Protein AF-R4M2A3-F1 (afdb_monomer_lite)

Sequence (57 aa):
MPTVCVHGVGAPGAREVDLSDADIDITVDLGVGDGQARIRTTDLSHAYVEENSAYSS

pLDDT: mean 86.68, std 12.05, range [51.06, 97.19]

Radius of gyration: 16.54 Å; chains: 1; bounding box: 41×27×33 Å

InterPro domains:
  IPR002813 Arginine biosynthesis protein ArgJ [PF01960] (14-57)
  IPR016117 ArgJ-like domain superfamily [SSF56266] (12-53)
  IPR042195 ArgJ beta chain, C-terminal domain [G3DSA:3.10.20.340] (2-57)

Secondary structure (DSSP, 8-state):
----EETTEEPTTTTS----SS--------SS-S-----------HHHHHHHHSS--

Organism: NCBI:txid1304279

Structure (mmCIF, N/CA/C/O backbone):
data_AF-R4M2A3-F1
#
_entry.id   AF-R4M2A3-F1
#
loop_
_atom_site.group_PDB
_atom_site.id
_atom_site.type_symbol
_atom_site.label_atom_id
_atom_site.label_alt_id
_atom_site.label_comp_id
_atom_site.label_asym_id
_atom_site.label_entity_id
_atom_site.label_seq_id
_atom_site.pdbx_PDB_ins_code
_atom_site.Cartn_x
_atom_site.Cartn_y
_atom_site.Cartn_z
_atom_site.occupancy
_atom_site.B_iso_or_equiv
_atom_site.auth_seq_id
_atom_site.auth_comp_id
_atom_site.auth_asym_id
_atom_site.auth_atom_id
_atom_site.pdbx_PDB_model_num
ATOM 1 N N . MET A 1 1 ? -12.507 -5.405 -1.804 1.00 62.28 1 MET A N 1
ATOM 2 C CA . MET A 1 1 ? -11.119 -5.894 -1.917 1.00 62.28 1 MET A CA 1
ATOM 3 C C . MET A 1 1 ? -10.871 -6.876 -0.785 1.00 62.28 1 MET A C 1
ATOM 5 O O . MET A 1 1 ? -11.420 -6.642 0.289 1.00 62.28 1 MET A O 1
ATOM 9 N N . PRO A 1 2 ? -10.164 -7.991 -1.020 1.00 78.69 2 PRO A N 1
ATOM 10 C CA . PRO A 1 2 ? -9.866 -8.959 0.030 1.00 78.69 2 PRO A CA 1
ATOM 11 C C . PRO A 1 2 ? -8.938 -8.332 1.077 1.00 78.69 2 PRO A C 1
ATOM 13 O O . PRO A 1 2 ? -7.918 -7.739 0.738 1.00 78.69 2 PRO A O 1
ATOM 16 N N . THR A 1 3 ? -9.298 -8.445 2.353 1.00 86.69 3 THR A N 1
ATOM 17 C CA . THR A 1 3 ? -8.449 -7.982 3.454 1.00 86.69 3 THR A CA 1
ATOM 18 C C . THR A 1 3 ? -7.443 -9.071 3.791 1.00 86.69 3 THR A C 1
ATOM 20 O O . THR A 1 3 ? -7.841 -10.178 4.134 1.00 86.69 3 THR A O 1
ATOM 23 N N . VAL A 1 4 ? -6.148 -8.762 3.716 1.00 92.19 4 VAL A N 1
ATOM 24 C CA . VAL A 1 4 ? -5.067 -9.735 3.967 1.00 92.19 4 VAL A CA 1
ATOM 25 C C . VAL A 1 4 ? -4.592 -9.755 5.423 1.00 92.19 4 VAL A C 1
ATOM 27 O O . VAL A 1 4 ? -4.002 -10.733 5.876 1.00 92.19 4 VAL A O 1
ATOM 30 N N . CYS A 1 5 ? -4.868 -8.694 6.183 1.00 92.94 5 CYS A N 1
ATOM 31 C CA . CYS A 1 5 ? -4.466 -8.555 7.579 1.00 92.94 5 CYS A CA 1
ATOM 32 C C . CYS A 1 5 ? -5.576 -7.871 8.380 1.00 92.94 5 CYS A C 1
ATOM 34 O O . CYS A 1 5 ? -6.088 -6.833 7.963 1.00 92.94 5 CYS A O 1
ATOM 36 N N . VAL A 1 6 ? -5.943 -8.446 9.526 1.00 91.88 6 VAL A N 1
ATOM 37 C CA . VAL A 1 6 ? -6.950 -7.901 10.447 1.00 91.88 6 VAL A CA 1
ATOM 38 C C . VAL A 1 6 ? -6.410 -8.020 11.868 1.00 91.88 6 VAL A C 1
ATOM 40 O O . VAL A 1 6 ? -5.912 -9.075 12.247 1.00 91.88 6 VAL A O 1
ATOM 43 N N . HIS A 1 7 ? -6.485 -6.947 12.661 1.00 90.00 7 HIS A N 1
AT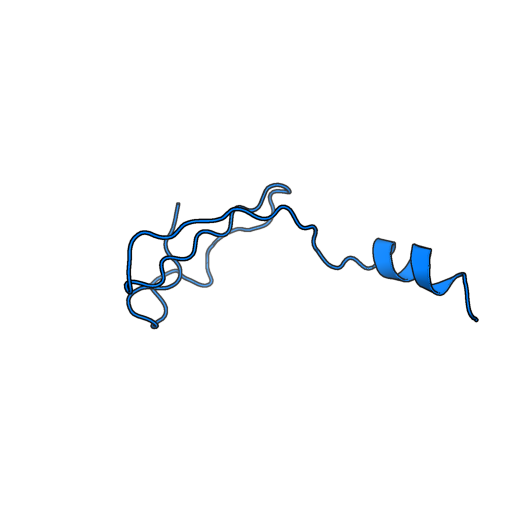OM 44 C CA . HIS A 1 7 ? -5.972 -6.905 14.042 1.00 90.00 7 HIS A CA 1
ATOM 45 C C . HIS A 1 7 ? -4.510 -7.384 14.187 1.00 90.00 7 HIS A C 1
ATOM 47 O O . HIS A 1 7 ? -4.146 -8.015 15.178 1.00 90.00 7 HIS A O 1
ATOM 53 N N . GLY A 1 8 ? -3.670 -7.117 13.182 1.00 87.62 8 GLY A N 1
ATOM 54 C CA . GLY A 1 8 ? -2.258 -7.508 13.184 1.00 87.62 8 GLY A CA 1
ATOM 55 C C . GLY A 1 8 ? -1.989 -8.988 12.886 1.00 87.62 8 GLY A C 1
ATOM 56 O O . GLY A 1 8 ? -0.840 -9.417 12.981 1.00 87.62 8 GLY A O 1
ATOM 57 N N . VAL A 1 9 ? -3.006 -9.770 12.509 1.00 91.44 9 VAL A N 1
ATOM 58 C CA . VAL A 1 9 ? -2.854 -11.173 12.099 1.00 91.44 9 VAL A CA 1
ATOM 59 C C . VAL A 1 9 ? -3.341 -11.397 10.670 1.00 91.44 9 VAL A C 1
ATOM 61 O O . VAL A 1 9 ? -4.202 -10.678 10.163 1.00 91.44 9 VAL A O 1
ATOM 64 N N . GLY A 1 10 ? -2.777 -12.409 10.006 1.00 90.25 10 GLY A N 1
ATOM 65 C CA . GLY A 1 10 ? -3.168 -12.775 8.647 1.00 90.25 10 GLY A CA 1
ATOM 66 C C . GLY A 1 10 ? -4.628 -13.223 8.582 1.00 90.25 10 GLY A C 1
ATOM 67 O O . GLY A 1 10 ? -5.072 -14.037 9.393 1.00 90.25 10 GLY A O 1
ATOM 68 N N . ALA A 1 11 ? -5.368 -12.701 7.608 1.00 92.38 11 ALA A N 1
ATOM 69 C CA . ALA A 1 11 ? -6.720 -13.154 7.318 1.00 92.38 11 ALA A CA 1
ATOM 70 C C . ALA A 1 11 ? -6.698 -14.491 6.545 1.00 92.38 11 ALA A C 1
ATOM 72 O O . ALA A 1 11 ? -5.727 -14.790 5.842 1.00 92.38 11 ALA A O 1
ATOM 73 N N . PRO A 1 12 ? -7.760 -15.310 6.623 1.00 89.56 12 PRO A N 1
ATOM 74 C CA . PRO A 1 12 ? -7.922 -16.445 5.718 1.00 89.56 12 PRO A CA 1
ATOM 75 C C . PRO A 1 12 ? -7.907 -15.969 4.258 1.00 89.56 12 PRO A C 1
ATOM 77 O O . PRO A 1 12 ? -8.595 -15.005 3.930 1.00 89.56 12 PRO A O 1
ATOM 80 N N . GLY A 1 13 ? -7.143 -16.626 3.382 1.00 88.81 13 GLY A N 1
ATOM 81 C CA . GLY A 1 13 ? -7.043 -16.206 1.979 1.00 88.81 13 GLY A CA 1
ATOM 82 C C . GLY A 1 13 ? -6.019 -15.089 1.711 1.00 88.81 13 GLY A C 1
ATOM 83 O O . GLY A 1 13 ? -5.969 -14.558 0.603 1.00 88.81 13 GLY A O 1
ATOM 84 N N . ALA A 1 14 ? -5.218 -14.693 2.710 1.00 87.88 14 ALA A N 1
ATOM 85 C CA . ALA A 1 14 ? -4.294 -13.564 2.591 1.00 87.88 14 ALA A CA 1
ATOM 86 C C . ALA A 1 14 ? -3.180 -13.747 1.547 1.00 87.88 14 ALA A C 1
ATOM 88 O O . ALA A 1 14 ? -2.650 -12.750 1.061 1.00 87.88 14 ALA A O 1
ATOM 89 N N . ARG A 1 15 ? -2.787 -14.988 1.226 1.00 88.50 15 ARG A N 1
ATOM 90 C CA . ARG A 1 15 ? -1.706 -15.276 0.262 1.00 88.50 15 ARG A C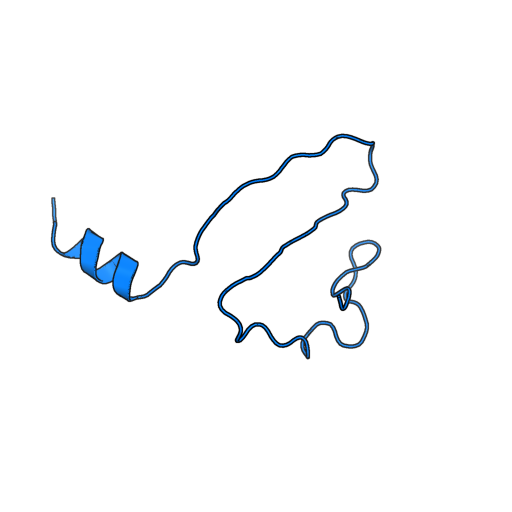A 1
ATOM 91 C C . ARG A 1 15 ? -2.226 -15.620 -1.129 1.00 88.50 15 ARG A C 1
ATOM 93 O O . ARG A 1 15 ? -1.438 -15.760 -2.055 1.00 88.50 15 ARG A O 1
ATOM 100 N N . GLU A 1 16 ? -3.533 -15.763 -1.258 1.00 90.62 16 GLU A N 1
ATOM 101 C CA . GLU A 1 16 ? -4.242 -16.154 -2.466 1.00 90.62 16 GLU A CA 1
ATOM 102 C C . GLU A 1 16 ? -4.753 -14.937 -3.253 1.00 90.62 16 GLU A C 1
ATOM 104 O O . GLU A 1 16 ? -5.424 -15.094 -4.271 1.00 90.62 16 GLU A O 1
ATOM 109 N N . VAL A 1 17 ? -4.450 -13.721 -2.785 1.00 90.00 17 VAL A N 1
ATOM 110 C CA . VAL A 1 17 ? -4.786 -12.478 -3.481 1.00 90.00 17 VAL A CA 1
ATOM 111 C C . VAL A 1 17 ? -3.931 -12.338 -4.735 1.00 90.00 17 VAL A C 1
ATOM 113 O O . VAL A 1 17 ? -2.706 -12.426 -4.679 1.00 90.00 17 VAL A O 1
ATOM 116 N N . ASP A 1 18 ? -4.597 -12.091 -5.857 1.00 91.44 18 ASP A N 1
ATOM 117 C CA . ASP A 1 18 ? -3.956 -11.810 -7.134 1.00 91.44 18 ASP A CA 1
ATOM 118 C C . ASP A 1 18 ? -3.521 -10.336 -7.203 1.00 91.44 18 ASP A C 1
ATOM 120 O O . ASP A 1 18 ? -4.324 -9.434 -6.959 1.00 91.44 18 ASP A O 1
ATOM 124 N N . LEU A 1 19 ? -2.243 -10.110 -7.510 1.00 92.19 19 LEU A N 1
ATOM 125 C CA . LEU A 1 19 ? -1.610 -8.795 -7.679 1.00 92.19 19 LEU A CA 1
ATOM 126 C C . LEU A 1 19 ? -0.988 -8.654 -9.080 1.00 92.19 19 LEU A C 1
ATOM 128 O O . LEU A 1 19 ? -0.017 -7.923 -9.257 1.00 92.19 19 LEU A O 1
ATOM 132 N N . SER A 1 20 ? -1.481 -9.417 -10.059 1.00 92.31 20 SER A N 1
ATOM 133 C CA . SER A 1 20 ? -0.966 -9.398 -11.432 1.00 92.31 20 SER A CA 1
ATOM 134 C C . SER A 1 20 ? -1.346 -8.140 -12.222 1.00 92.31 20 SER A C 1
ATOM 136 O O . SER A 1 20 ? -0.666 -7.815 -13.197 1.00 92.31 20 SER A O 1
ATOM 138 N N . ASP A 1 21 ? -2.384 -7.416 -11.795 1.00 92.81 21 ASP A N 1
ATOM 139 C CA . ASP A 1 21 ? -2.755 -6.120 -12.366 1.00 92.81 21 ASP A CA 1
ATOM 140 C C . ASP A 1 21 ? -1.711 -5.037 -12.039 1.00 92.81 21 ASP A C 1
ATOM 142 O O . ASP A 1 21 ? -1.099 -5.025 -10.972 1.00 92.81 21 ASP A O 1
ATOM 146 N N . ALA A 1 22 ? -1.526 -4.086 -12.961 1.00 91.88 22 ALA A N 1
ATOM 147 C CA . ALA A 1 22 ? -0.520 -3.027 -12.827 1.00 91.88 22 ALA A CA 1
ATOM 148 C C . ALA A 1 22 ? -0.848 -1.993 -11.731 1.00 91.88 22 ALA A C 1
ATOM 150 O O . ALA A 1 22 ? 0.057 -1.377 -11.170 1.00 91.88 22 ALA A O 1
ATOM 151 N N . ASP A 1 23 ? -2.133 -1.791 -11.435 1.00 93.88 23 ASP A N 1
ATOM 152 C CA . ASP A 1 23 ? -2.592 -0.845 -10.421 1.00 93.88 23 ASP A CA 1
ATOM 153 C C . ASP A 1 23 ? -2.823 -1.564 -9.086 1.00 93.88 23 ASP A C 1
ATOM 155 O O . ASP A 1 23 ? -3.783 -2.320 -8.923 1.00 93.88 23 ASP A O 1
ATOM 159 N N . ILE A 1 24 ? -1.962 -1.287 -8.104 1.00 93.50 24 ILE A N 1
ATOM 160 C CA . ILE A 1 24 ? -2.041 -1.867 -6.758 1.00 93.50 24 ILE A CA 1
ATOM 161 C C . ILE A 1 24 ? -2.331 -0.760 -5.738 1.00 93.50 24 ILE A C 1
ATOM 163 O O . ILE A 1 24 ? -1.532 0.159 -5.557 1.00 93.50 24 ILE A O 1
ATOM 167 N N . ASP A 1 25 ? -3.463 -0.871 -5.035 1.00 95.56 25 ASP A N 1
ATOM 168 C CA . ASP A 1 25 ? -3.805 -0.009 -3.897 1.00 95.56 25 ASP A CA 1
ATOM 169 C C . ASP A 1 25 ? -3.495 -0.715 -2.572 1.00 95.56 25 ASP A C 1
ATOM 171 O O . ASP A 1 25 ? -3.969 -1.823 -2.311 1.00 95.56 25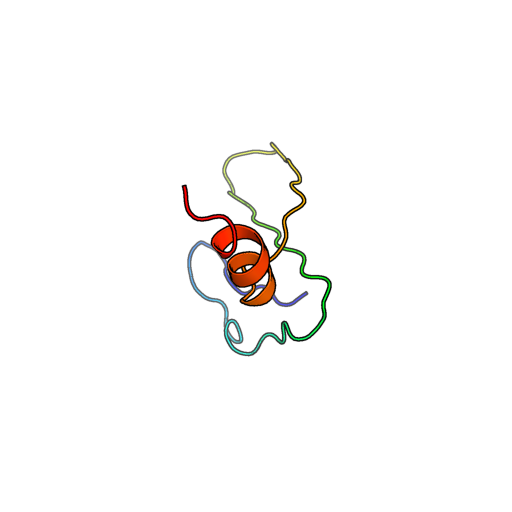 ASP A O 1
ATOM 175 N N . ILE A 1 26 ? -2.699 -0.057 -1.726 1.00 93.38 26 ILE A N 1
ATOM 176 C CA . ILE A 1 26 ? -2.375 -0.530 -0.380 1.00 93.38 26 ILE A CA 1
ATOM 177 C C . ILE A 1 26 ? -3.023 0.418 0.624 1.00 93.38 26 ILE A C 1
ATOM 179 O O . ILE A 1 26 ? -2.552 1.535 0.843 1.00 93.38 26 ILE A O 1
ATOM 183 N N . THR A 1 27 ? -4.081 -0.061 1.273 1.00 95.62 27 THR A N 1
ATOM 184 C CA . THR A 1 27 ? -4.760 0.650 2.359 1.00 95.62 27 THR A CA 1
ATOM 185 C C . THR A 1 27 ? -4.394 0.019 3.704 1.00 95.62 27 THR A C 1
ATOM 187 O O . THR A 1 27 ? -4.571 -1.183 3.902 1.00 95.62 27 THR A O 1
ATOM 190 N N . VAL A 1 28 ? -3.897 0.833 4.639 1.00 93.75 28 VAL A N 1
ATOM 191 C CA . VAL A 1 28 ? -3.525 0.408 5.997 1.00 93.75 28 VAL A CA 1
ATOM 192 C C . VAL A 1 28 ? -4.266 1.265 7.014 1.00 93.75 28 VAL A C 1
ATOM 194 O O . VAL A 1 28 ? -4.112 2.484 7.024 1.00 93.75 28 VAL A O 1
ATOM 197 N N . ASP A 1 29 ? -5.033 0.612 7.883 1.00 95.06 29 ASP A N 1
ATOM 198 C CA . ASP A 1 29 ? -5.643 1.233 9.054 1.00 95.06 29 ASP A CA 1
ATOM 199 C C . ASP A 1 29 ? -4.783 0.956 10.293 1.00 95.06 29 ASP A C 1
ATOM 201 O O . ASP A 1 29 ? -4.409 -0.190 10.555 1.00 95.06 29 ASP A O 1
ATOM 205 N N . LEU A 1 30 ? -4.437 2.011 11.034 1.00 93.69 30 LEU A N 1
ATOM 206 C CA . LEU A 1 30 ? -3.607 1.895 12.236 1.00 93.69 30 LEU A CA 1
ATOM 207 C C . LEU A 1 30 ? -4.432 1.684 13.515 1.00 93.69 30 LEU A C 1
ATOM 209 O O . LEU A 1 30 ? -3.855 1.321 14.537 1.00 93.69 30 LEU A O 1
ATOM 213 N N . GLY A 1 31 ? -5.742 1.947 13.501 1.00 92.75 31 GLY A N 1
ATOM 214 C CA . GLY A 1 31 ? 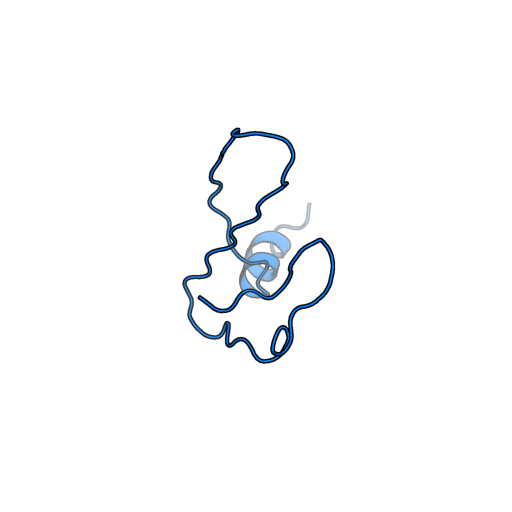-6.617 1.809 14.670 1.00 92.75 31 GLY A CA 1
ATOM 215 C C . GLY A 1 31 ? -6.300 2.730 15.860 1.00 92.75 31 GLY A C 1
ATOM 216 O O . GLY A 1 31 ? -6.738 2.446 16.972 1.00 92.75 31 GLY A O 1
ATOM 217 N N . VAL A 1 32 ? -5.527 3.808 15.666 1.00 95.25 32 VAL A N 1
ATOM 218 C CA . VAL A 1 32 ? -5.071 4.722 16.743 1.00 95.25 32 VAL A CA 1
ATOM 219 C C . VAL A 1 32 ? -5.564 6.171 16.598 1.00 95.25 32 VAL A C 1
ATOM 221 O O . VAL A 1 32 ? -5.174 7.032 17.385 1.00 95.25 32 VAL A O 1
ATOM 224 N N . GLY A 1 33 ? -6.410 6.458 15.605 1.00 95.12 33 GLY A N 1
ATOM 225 C CA . GLY A 1 33 ? -6.989 7.781 15.347 1.00 95.12 33 GLY A CA 1
ATOM 226 C C . GLY A 1 33 ? -7.445 7.944 13.894 1.00 95.12 33 GLY A C 1
ATOM 227 O O . GLY A 1 33 ? -7.399 6.989 13.127 1.00 95.12 33 GLY A O 1
ATOM 228 N N . ASP A 1 34 ? -7.820 9.170 13.513 1.00 96.62 34 ASP A N 1
ATOM 229 C CA . ASP A 1 34 ? -8.481 9.461 12.223 1.00 96.62 34 ASP A CA 1
ATOM 230 C C . ASP A 1 34 ? -7.557 10.116 11.173 1.00 96.62 34 ASP A C 1
ATOM 232 O O . ASP A 1 34 ? -8.002 10.611 10.135 1.00 96.62 34 ASP A O 1
ATOM 236 N N . GLY A 1 35 ? -6.254 10.193 11.457 1.00 96.62 35 GLY A N 1
ATOM 237 C CA . GLY A 1 35 ? -5.275 10.780 10.543 1.00 96.62 35 GLY A CA 1
ATOM 238 C C . GLY A 1 35 ? -5.081 9.921 9.292 1.00 96.62 35 GLY A C 1
ATOM 239 O O . GLY A 1 35 ? -4.844 8.722 9.399 1.00 96.62 35 GLY A O 1
ATOM 240 N N . GLN A 1 36 ? -5.118 10.540 8.108 1.00 97.06 36 GLN A N 1
ATOM 241 C CA . GLN A 1 36 ? -4.960 9.850 6.823 1.00 97.06 36 GLN A CA 1
ATOM 242 C C . GLN A 1 36 ? -4.011 10.592 5.873 1.00 97.06 36 GLN A C 1
ATOM 244 O O . GLN A 1 36 ? -3.982 11.824 5.835 1.00 97.06 36 GLN A O 1
ATOM 249 N N . ALA A 1 37 ? -3.260 9.836 5.072 1.00 96.88 37 ALA A N 1
ATOM 250 C CA . ALA A 1 37 ? -2.391 10.344 4.013 1.00 96.88 37 ALA A CA 1
ATOM 251 C C . ALA A 1 37 ? -2.339 9.351 2.842 1.00 96.88 37 ALA A C 1
ATOM 253 O O . ALA A 1 37 ? -2.616 8.165 3.014 1.00 96.88 37 ALA A O 1
ATOM 254 N N . ARG A 1 38 ? -1.975 9.832 1.647 1.00 97.19 38 ARG A N 1
ATOM 255 C CA . ARG A 1 38 ? -1.820 9.003 0.443 1.00 97.19 38 ARG A CA 1
ATOM 256 C C . ARG A 1 38 ? -0.492 9.298 -0.236 1.00 97.19 38 ARG A C 1
ATOM 258 O O . ARG A 1 38 ? -0.160 10.459 -0.462 1.00 97.19 38 ARG A O 1
ATOM 265 N N . ILE A 1 39 ? 0.227 8.241 -0.597 1.00 96.62 39 ILE A N 1
ATOM 266 C CA . ILE A 1 39 ? 1.513 8.308 -1.292 1.00 96.62 39 ILE A CA 1
ATOM 267 C C . ILE A 1 39 ? 1.377 7.551 -2.613 1.00 96.62 39 ILE A C 1
ATOM 269 O O . ILE A 1 39 ? 0.758 6.493 -2.658 1.00 96.62 39 ILE A O 1
ATOM 273 N N . ARG A 1 40 ? 1.945 8.106 -3.687 1.00 96.44 40 ARG A N 1
ATOM 274 C CA . ARG A 1 40 ? 2.151 7.387 -4.949 1.00 96.44 40 ARG A CA 1
ATOM 275 C C . ARG A 1 40 ? 3.581 6.872 -4.982 1.00 96.44 40 ARG A C 1
ATOM 277 O O . ARG A 1 40 ? 4.503 7.632 -4.699 1.00 96.44 40 ARG A O 1
ATOM 284 N N . THR A 1 41 ? 3.746 5.608 -5.333 1.00 94.50 41 THR A N 1
ATOM 285 C CA . THR A 1 41 ? 5.046 4.950 -5.475 1.00 94.50 41 THR A CA 1
ATOM 286 C C . THR A 1 41 ? 4.963 3.925 -6.600 1.00 94.50 41 THR A C 1
ATOM 288 O O . THR A 1 41 ? 3.865 3.583 -7.036 1.00 94.50 41 THR A O 1
ATOM 291 N N . THR A 1 42 ? 6.112 3.450 -7.060 1.00 91.75 42 THR A N 1
ATOM 292 C CA . THR A 1 42 ? 6.233 2.344 -8.015 1.00 91.75 42 THR A C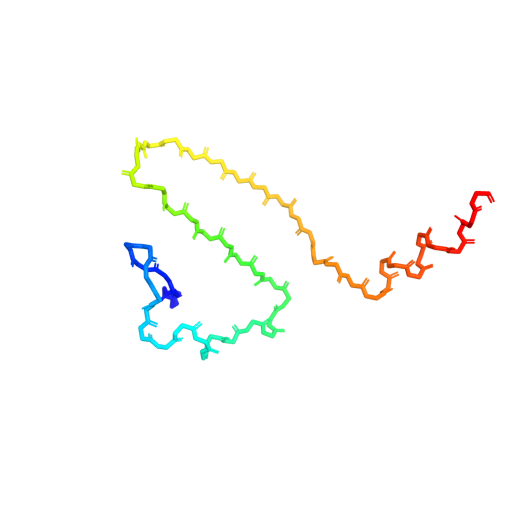A 1
ATOM 293 C C . THR A 1 42 ? 6.923 1.159 -7.349 1.00 91.75 42 THR A C 1
ATOM 295 O O . THR A 1 42 ? 7.502 1.295 -6.265 1.00 91.75 42 THR A O 1
ATOM 298 N N . ASP A 1 43 ? 6.851 -0.004 -7.985 1.00 91.44 43 ASP A N 1
ATOM 299 C CA . ASP A 1 43 ? 7.623 -1.178 -7.606 1.00 91.44 43 ASP A CA 1
ATOM 300 C C . ASP A 1 43 ? 9.120 -0.993 -7.910 1.00 91.44 43 ASP A C 1
ATOM 302 O O . ASP A 1 43 ? 9.538 -0.090 -8.642 1.00 91.44 43 ASP A O 1
ATOM 306 N N . LEU A 1 44 ? 9.940 -1.861 -7.316 1.00 90.50 44 LEU A N 1
ATOM 307 C CA . LEU A 1 44 ? 11.361 -1.955 -7.623 1.00 90.50 44 LEU A CA 1
ATOM 308 C C . LEU A 1 44 ? 11.567 -3.036 -8.687 1.00 90.50 44 LEU A C 1
ATOM 310 O O . LEU A 1 44 ? 11.647 -4.223 -8.369 1.00 90.50 44 LEU A O 1
ATOM 314 N N . SER A 1 45 ? 11.662 -2.612 -9.944 1.00 85.88 45 SER A N 1
ATOM 315 C CA . SER A 1 45 ? 11.814 -3.509 -11.090 1.00 85.88 45 SER A CA 1
ATOM 316 C C . SER A 1 45 ? 13.278 -3.705 -11.502 1.00 85.88 45 SER A C 1
ATOM 318 O O . SER A 1 45 ? 14.150 -2.883 -11.213 1.00 85.88 45 SER A O 1
ATOM 320 N N . HIS A 1 46 ? 13.555 -4.783 -12.244 1.00 84.69 46 HIS A N 1
ATOM 321 C CA . HIS A 1 46 ? 14.866 -4.991 -12.875 1.00 84.69 46 HIS A CA 1
ATOM 322 C C . HIS A 1 46 ? 15.226 -3.859 -13.848 1.00 84.69 46 HIS A C 1
ATOM 324 O O . HIS A 1 46 ? 16.365 -3.402 -13.856 1.00 84.69 46 HIS A O 1
ATOM 330 N N . ALA A 1 47 ? 14.247 -3.360 -14.610 1.00 82.00 47 ALA A N 1
ATOM 331 C CA . ALA A 1 47 ? 14.449 -2.255 -15.543 1.00 82.00 47 ALA A CA 1
ATOM 332 C C . ALA A 1 47 ? 14.921 -0.976 -14.828 1.00 82.00 47 ALA A C 1
ATOM 334 O O . ALA A 1 47 ? 15.845 -0.316 -15.299 1.00 82.00 47 ALA A O 1
ATOM 335 N N . TYR A 1 48 ? 14.354 -0.671 -13.653 1.00 79.25 48 TYR A N 1
ATOM 336 C CA . TYR A 1 48 ? 14.784 0.475 -12.845 1.00 79.25 48 TYR A CA 1
ATOM 337 C C . TYR A 1 48 ? 16.251 0.358 -12.397 1.00 79.25 48 TYR A C 1
ATOM 339 O O . TYR A 1 48 ? 16.989 1.349 -12.380 1.00 79.25 48 TYR A O 1
ATOM 347 N N . VAL A 1 49 ? 16.690 -0.858 -12.051 1.00 80.31 49 VAL A N 1
ATOM 348 C CA . VAL A 1 49 ? 18.081 -1.132 -1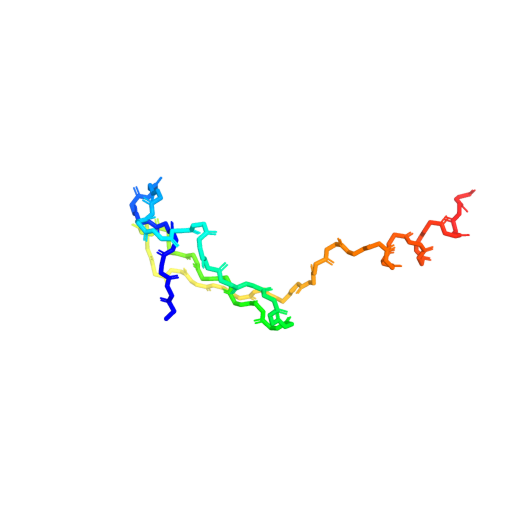1.664 1.00 80.31 49 VAL A CA 1
ATOM 349 C C . VAL A 1 49 ? 19.026 -0.972 -12.854 1.00 80.31 49 VAL A C 1
ATOM 351 O O . VAL A 1 49 ? 20.068 -0.337 -12.710 1.00 80.31 49 VAL A O 1
ATOM 354 N N . GLU A 1 50 ? 18.686 -1.507 -14.026 1.00 75.19 50 GLU A N 1
ATOM 355 C CA . GLU A 1 50 ? 19.519 -1.394 -15.234 1.00 75.19 50 GLU A CA 1
ATOM 356 C C . GLU A 1 50 ? 19.699 0.066 -15.681 1.00 75.19 50 GLU A C 1
ATOM 358 O O . GLU A 1 50 ? 20.820 0.479 -15.977 1.00 75.19 50 GLU A O 1
ATOM 363 N N . GLU A 1 51 ? 18.636 0.874 -15.637 1.00 70.88 51 GLU A N 1
ATOM 364 C CA . GLU A 1 51 ? 18.674 2.296 -16.009 1.00 70.88 51 GLU A CA 1
ATOM 365 C C . GLU A 1 51 ? 19.609 3.121 -15.106 1.00 70.88 51 GLU A C 1
ATOM 367 O O . GLU A 1 51 ? 20.368 3.962 -15.590 1.00 70.88 51 GLU A O 1
ATOM 372 N N . ASN A 1 52 ? 19.600 2.859 -13.796 1.00 71.06 52 ASN A N 1
ATOM 373 C CA . ASN A 1 52 ? 20.370 3.642 -12.824 1.00 71.06 52 ASN A CA 1
ATOM 374 C C . ASN A 1 52 ? 21.764 3.063 -12.520 1.00 71.06 52 ASN A C 1
ATOM 376 O O . ASN A 1 52 ? 22.613 3.774 -11.989 1.00 71.06 52 ASN A O 1
ATOM 380 N N . SER A 1 53 ? 22.029 1.795 -12.852 1.00 59.34 53 SER A N 1
ATOM 381 C CA . SER A 1 53 ? 23.343 1.152 -12.651 1.00 59.34 53 SER A CA 1
ATOM 382 C C . SER A 1 53 ? 24.314 1.344 -13.822 1.00 59.34 53 SER A C 1
ATOM 384 O O . SER A 1 53 ? 25.524 1.195 -13.640 1.00 59.34 53 SER A O 1
ATOM 386 N N . ALA A 1 54 ? 23.815 1.737 -15.002 1.00 58.25 54 ALA A N 1
ATOM 387 C CA . ALA A 1 54 ? 24.636 2.085 -16.167 1.00 58.25 54 ALA A CA 1
ATOM 388 C C . ALA A 1 54 ? 25.478 3.361 -15.963 1.00 58.25 54 ALA A C 1
ATOM 390 O O . ALA A 1 54 ? 26.442 3.593 -16.694 1.00 58.25 54 ALA A O 1
ATOM 391 N N . TYR A 1 55 ? 25.162 4.151 -14.936 1.00 55.16 55 TYR A N 1
ATOM 392 C CA . TYR A 1 55 ? 26.016 5.219 -14.434 1.00 55.16 55 TYR A CA 1
ATOM 393 C C . TYR A 1 55 ? 26.695 4.738 -13.152 1.00 55.16 55 TYR A C 1
ATOM 395 O O . TYR A 1 55 ? 26.264 5.030 -12.039 1.00 55.16 55 TYR A O 1
ATOM 403 N N . SER A 1 56 ? 27.779 3.976 -13.311 1.00 51.06 56 SER A N 1
ATOM 404 C CA . SER A 1 56 ? 28.774 3.908 -12.240 1.00 51.06 56 SER A CA 1
ATOM 405 C C . SER A 1 56 ? 29.286 5.321 -11.946 1.00 51.06 56 SER A C 1
ATOM 407 O O . SER A 1 56 ? 29.463 6.122 -12.868 1.00 51.06 56 SER A O 1
ATOM 409 N N . SER A 1 57 ? 29.492 5.608 -10.657 1.00 52.16 57 SER A N 1
ATOM 410 C CA . SER A 1 57 ? 30.312 6.733 -10.191 1.00 52.16 57 SER A CA 1
ATOM 411 C C . SER A 1 57 ? 31.667 6.790 -10.894 1.00 52.16 57 SER A C 1
ATOM 413 O O . SER A 1 57 ? 32.187 5.721 -11.284 1.00 52.16 57 SER A O 1
#

Foldseek 3Di:
DDDQDDPRDGDVCNVVDDPPDQDDDDDDDPPPDDDDDDDDDHDDDPVVCVVVVVDDD